Protein AF-A0A6M3L3Y5-F1 (afdb_monomer_lite)

Radius of gyration: 27.95 Å; chains: 1; bounding box: 58×59×68 Å

pLDDT: mean 85.75, std 12.27, range [39.09, 96.38]

Foldseek 3Di:
DQFEAEEEDQDAPD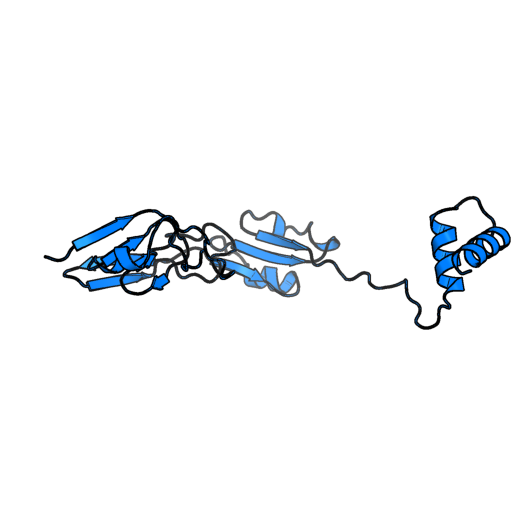AQFQVSDHDPDPPDDPVVVLVHLAYEYDNRQAFDDDRRYTDQHDQEDPDPRCQPGFHWGWDDDPSDTDTGTDDYAHEDEDEDDPVVVCVVCPPDPGHAYEYEDAPVCCPDPVVVRPRYHYDYDPDPPPDDDCPVPDDQLNNLLVVLCVVPVPDDSVVSSVSSVVVVD

Structure (mmCIF, N/CA/C/O backbone):
data_AF-A0A6M3L3Y5-F1
#
_entry.id   AF-A0A6M3L3Y5-F1
#
loop_
_atom_site.group_PDB
_atom_site.id
_atom_site.type_symbol
_atom_site.label_atom_id
_atom_site.label_alt_id
_atom_site.label_comp_id
_atom_site.label_asym_id
_atom_site.label_entity_id
_atom_site.label_seq_id
_atom_site.pdbx_PDB_ins_code
_atom_site.Cartn_x
_atom_site.Cartn_y
_atom_site.Cartn_z
_atom_site.occupancy
_atom_site.B_iso_or_equiv
_atom_site.auth_seq_id
_atom_site.auth_comp_id
_atom_site.auth_asym_id
_atom_site.auth_atom_id
_atom_site.pdbx_PDB_model_num
ATOM 1 N N . ASP A 1 1 ? -19.882 -1.606 31.310 1.00 67.81 1 ASP A N 1
ATOM 2 C CA . ASP A 1 1 ? -20.182 -1.633 29.865 1.00 67.81 1 ASP A CA 1
ATOM 3 C C . ASP A 1 1 ? -18.933 -1.349 29.055 1.00 67.81 1 ASP A C 1
ATOM 5 O O . ASP A 1 1 ? -18.142 -0.508 29.466 1.00 67.81 1 ASP A O 1
ATOM 9 N N . ASN A 1 2 ? -18.737 -2.082 27.957 1.00 83.44 2 ASN A N 1
ATOM 10 C CA . ASN A 1 2 ? -17.675 -1.820 26.984 1.00 83.44 2 ASN A CA 1
ATOM 11 C C . ASN A 1 2 ? -18.273 -1.019 25.825 1.00 83.44 2 ASN A C 1
ATOM 13 O O . ASN A 1 2 ? -19.044 -1.558 25.034 1.00 83.44 2 ASN A O 1
ATOM 17 N N . TYR A 1 3 ? -17.912 0.255 25.727 1.00 90.56 3 TYR A N 1
ATOM 18 C CA . TYR A 1 3 ? -18.364 1.155 24.677 1.00 90.56 3 TYR A CA 1
ATOM 19 C C . TYR A 1 3 ? -17.387 1.137 23.502 1.00 90.56 3 TYR A C 1
ATOM 21 O O . TYR A 1 3 ? -16.193 1.414 23.654 1.00 90.56 3 TYR A O 1
ATOM 29 N N . ILE A 1 4 ? -17.912 0.821 22.322 1.00 94.44 4 ILE A N 1
ATOM 30 C CA . ILE A 1 4 ? -17.164 0.788 21.065 1.00 94.44 4 ILE A CA 1
ATOM 31 C C . ILE A 1 4 ? -17.673 1.926 20.190 1.00 94.44 4 ILE A C 1
ATOM 33 O O . ILE A 1 4 ? -18.871 2.010 19.923 1.00 94.44 4 ILE A O 1
ATOM 37 N N . LEU A 1 5 ? -16.762 2.771 19.719 1.00 95.62 5 LEU A N 1
ATOM 38 C CA . LEU A 1 5 ? -17.052 3.770 18.699 1.00 95.62 5 LEU A CA 1
ATOM 39 C C . LEU A 1 5 ? -16.617 3.248 17.333 1.00 95.62 5 LEU A C 1
ATOM 41 O O . LEU A 1 5 ? -15.477 2.818 17.167 1.00 95.62 5 LEU A O 1
ATOM 45 N N . ILE A 1 6 ? -17.504 3.339 16.349 1.00 95.88 6 ILE A N 1
ATOM 46 C CA . ILE A 1 6 ? -17.190 3.085 14.941 1.00 95.88 6 ILE A CA 1
ATOM 47 C C . ILE A 1 6 ? -17.310 4.415 14.204 1.00 95.88 6 ILE A C 1
ATOM 49 O O . ILE A 1 6 ? -18.320 5.102 14.345 1.00 95.88 6 ILE A O 1
ATOM 53 N N . LEU A 1 7 ? -16.286 4.787 13.437 1.00 94.94 7 LEU A N 1
ATOM 54 C CA . LEU A 1 7 ? -16.272 6.033 12.673 1.00 94.94 7 LEU A CA 1
ATOM 55 C C . LEU A 1 7 ? -15.533 5.898 11.338 1.00 94.94 7 LEU A C 1
ATOM 57 O O . LEU A 1 7 ? -14.839 4.914 11.070 1.00 94.94 7 LEU A O 1
ATOM 61 N N . HIS A 1 8 ? -15.690 6.916 10.499 1.00 94.81 8 HIS A N 1
ATOM 62 C CA . HIS A 1 8 ? -15.024 7.021 9.210 1.00 94.81 8 HIS A CA 1
ATOM 63 C C . HIS A 1 8 ? -14.544 8.458 9.023 1.00 94.81 8 HIS A C 1
ATOM 65 O O . HIS A 1 8 ? -15.224 9.260 8.398 1.00 94.81 8 HIS A O 1
ATOM 71 N N . GLU A 1 9 ? -13.396 8.797 9.609 1.00 92.75 9 GLU A N 1
ATOM 72 C CA . GLU A 1 9 ? -12.895 10.174 9.604 1.00 92.75 9 GLU A CA 1
ATOM 73 C C . GLU A 1 9 ? -11.369 10.268 9.541 1.00 92.75 9 GLU A C 1
ATOM 75 O O . GLU A 1 9 ? -10.628 9.353 9.930 1.00 92.75 9 GLU A O 1
ATOM 80 N N . GLU A 1 10 ? -10.893 11.434 9.105 1.00 90.94 10 GLU A N 1
ATOM 81 C CA . GLU A 1 10 ? -9.502 11.842 9.274 1.00 90.94 10 GLU A CA 1
ATOM 82 C C . GLU A 1 10 ? -9.219 12.137 10.751 1.00 90.94 10 GLU A C 1
ATOM 84 O O . GLU A 1 10 ? -9.746 13.088 11.329 1.00 90.94 10 GLU A O 1
ATOM 89 N N . ILE A 1 11 ? -8.334 11.353 11.367 1.00 90.00 11 ILE A N 1
ATOM 90 C CA . ILE A 1 11 ? -7.917 11.591 12.750 1.00 90.00 11 ILE A CA 1
ATOM 91 C C . ILE A 1 11 ? -6.554 12.295 12.735 1.00 90.00 11 ILE A C 1
ATOM 93 O O . ILE A 1 11 ? -5.580 11.739 12.210 1.00 90.00 11 ILE A O 1
ATOM 97 N N . PRO A 1 12 ? -6.445 13.506 13.310 1.00 87.75 12 PRO A N 1
ATOM 98 C CA . PRO A 1 12 ? -5.200 14.264 13.307 1.00 87.75 12 PRO A CA 1
ATOM 99 C C . PRO A 1 12 ? -4.079 13.469 13.963 1.00 87.75 12 PRO A C 1
ATOM 101 O O . PRO A 1 12 ? -4.286 12.805 14.972 1.00 87.75 12 PRO A O 1
ATOM 104 N N . GLY A 1 13 ? -2.878 13.529 13.394 1.00 84.62 13 GLY A N 1
ATOM 105 C CA . GLY A 1 13 ? -1.743 12.781 13.928 1.00 84.62 13 GLY A CA 1
ATOM 106 C C . GLY A 1 13 ? -1.740 11.286 13.600 1.00 84.62 13 GLY A C 1
ATOM 107 O O . GLY A 1 13 ? -0.800 10.621 14.021 1.00 84.62 13 GLY A O 1
ATOM 108 N N . ILE A 1 14 ? -2.685 10.754 12.818 1.00 88.62 14 ILE A N 1
ATOM 109 C CA . ILE A 1 14 ? -2.590 9.414 12.210 1.00 88.62 14 ILE A CA 1
ATOM 110 C C . ILE A 1 14 ? -2.003 9.530 10.794 1.00 88.62 14 ILE A C 1
ATOM 112 O O . ILE A 1 14 ? -2.266 10.507 10.093 1.00 88.62 14 ILE A O 1
ATOM 116 N N . ALA A 1 15 ? -1.152 8.578 10.394 1.00 89.31 15 ALA A N 1
ATOM 117 C CA . ALA A 1 15 ? -0.538 8.574 9.065 1.00 89.31 15 ALA A CA 1
ATOM 118 C C . ALA A 1 15 ? -1.483 7.967 8.021 1.00 89.31 15 ALA A C 1
ATOM 120 O O . ALA A 1 15 ? -2.066 6.918 8.268 1.00 89.31 15 ALA A O 1
ATOM 121 N N . PHE A 1 16 ? -1.604 8.575 6.843 1.00 84.94 16 PHE A N 1
ATOM 122 C CA . PHE A 1 16 ? -2.491 8.067 5.789 1.00 84.94 16 PHE A CA 1
ATOM 123 C C . PHE A 1 16 ? -1.920 6.885 4.995 1.00 84.94 16 PHE A C 1
ATOM 125 O O . PHE A 1 16 ? -2.686 6.082 4.476 1.00 84.94 16 PHE A O 1
ATOM 132 N N . GLY A 1 17 ? -0.595 6.764 4.928 1.00 81.38 17 GLY A N 1
ATOM 133 C CA . GLY A 1 17 ? 0.108 5.753 4.136 1.00 81.38 17 GLY A CA 1
ATOM 134 C C . GLY A 1 17 ? 1.603 5.727 4.454 1.00 81.38 17 GLY A C 1
ATOM 135 O O . GLY A 1 17 ? 2.047 6.286 5.465 1.00 81.38 17 GLY A O 1
ATOM 136 N N . ASP A 1 18 ? 2.398 5.111 3.582 1.00 78.62 18 ASP A N 1
ATOM 137 C CA . ASP A 1 18 ? 3.848 4.947 3.778 1.00 78.62 18 ASP A CA 1
ATOM 138 C C . ASP A 1 18 ? 4.658 6.242 3.681 1.00 78.62 18 ASP A C 1
ATOM 140 O O . ASP A 1 18 ? 5.745 6.334 4.248 1.00 78.62 18 ASP A O 1
ATOM 144 N N . SER A 1 19 ? 4.105 7.287 3.061 1.00 78.31 19 SER A N 1
ATOM 145 C CA . SER A 1 19 ? 4.725 8.620 3.040 1.00 78.31 19 SER A CA 1
ATOM 146 C C . SER A 1 19 ? 4.843 9.257 4.429 1.00 78.31 19 SER A C 1
ATOM 148 O O . SER A 1 19 ? 5.527 10.266 4.593 1.00 78.31 19 SER A O 1
ATOM 150 N N . GLY A 1 20 ? 4.131 8.719 5.426 1.00 81.50 20 GLY A N 1
ATOM 151 C CA . GLY A 1 20 ? 4.052 9.303 6.760 1.00 81.50 20 GLY A CA 1
ATOM 152 C C . GLY A 1 20 ? 3.262 10.613 6.807 1.00 81.50 20 GLY A C 1
ATOM 153 O O . GLY A 1 20 ? 3.270 11.275 7.845 1.00 81.50 20 GLY A O 1
ATOM 154 N N . TYR A 1 21 ? 2.575 10.994 5.722 1.00 85.12 21 TYR A N 1
ATOM 155 C CA . TYR A 1 21 ? 1.710 12.172 5.698 1.00 85.12 21 TYR A CA 1
ATOM 156 C C . TYR A 1 21 ? 0.592 12.036 6.741 1.00 85.12 21 TYR A C 1
ATOM 158 O O . TYR A 1 21 ? -0.060 10.995 6.828 1.00 85.12 21 TYR A O 1
ATOM 166 N N . ARG A 1 22 ? 0.371 13.091 7.534 1.00 87.88 22 ARG A N 1
ATOM 167 C CA . ARG A 1 22 ? -0.643 13.147 8.600 1.00 87.88 22 ARG A CA 1
ATOM 168 C C . ARG A 1 22 ? -1.559 14.340 8.372 1.00 87.88 22 ARG A C 1
ATOM 170 O O . ARG A 1 22 ? -1.071 15.430 8.059 1.00 87.88 22 ARG A O 1
ATOM 177 N N . SER A 1 23 ? -2.863 14.154 8.583 1.00 80.50 23 SER A N 1
ATOM 178 C CA . SER A 1 23 ? -3.817 15.265 8.500 1.00 80.50 23 SER A CA 1
ATOM 179 C C . SER A 1 23 ? -3.486 16.334 9.537 1.00 80.50 23 SER A C 1
ATOM 181 O O . SER A 1 23 ? -3.168 16.030 10.691 1.00 80.50 23 SER A O 1
ATOM 183 N N . LYS A 1 24 ? -3.581 17.596 9.109 1.00 80.94 24 LYS A N 1
ATOM 184 C CA . LYS A 1 24 ? -3.493 18.779 9.978 1.00 80.94 24 LYS A CA 1
ATOM 185 C C . LYS A 1 24 ? -4.867 19.298 10.404 1.00 80.94 24 LYS A C 1
ATOM 187 O O . LYS A 1 24 ? -4.922 20.326 11.083 1.00 80.94 24 LYS A O 1
ATOM 192 N N . ARG A 1 25 ? -5.959 18.635 9.994 1.00 81.25 25 ARG A N 1
ATOM 193 C CA . ARG A 1 25 ? -7.310 18.983 10.451 1.00 81.25 25 ARG A CA 1
ATOM 194 C C . ARG A 1 25 ? -7.369 18.930 11.976 1.00 81.25 25 ARG A C 1
ATOM 196 O O . ARG A 1 25 ? -6.537 18.293 12.616 1.00 81.25 25 ARG A O 1
ATOM 203 N N . LYS A 1 26 ? -8.306 19.660 12.574 1.00 77.88 26 LYS A N 1
ATOM 204 C CA . LYS A 1 26 ? -8.481 19.710 14.039 1.00 77.88 26 LYS A CA 1
ATOM 205 C C . LYS A 1 26 ? -9.906 19.369 14.462 1.00 77.88 26 LYS A C 1
ATOM 207 O O . LYS A 1 26 ? -10.274 19.589 15.611 1.00 77.88 26 LYS A O 1
ATOM 212 N N . ASP A 1 27 ? -10.678 18.817 13.535 1.00 82.62 27 ASP A N 1
ATOM 213 C CA . ASP A 1 27 ? -12.116 18.603 13.684 1.00 82.62 27 ASP A CA 1
ATOM 214 C C . ASP A 1 27 ? -12.404 17.520 14.736 1.00 82.62 27 ASP A C 1
ATOM 216 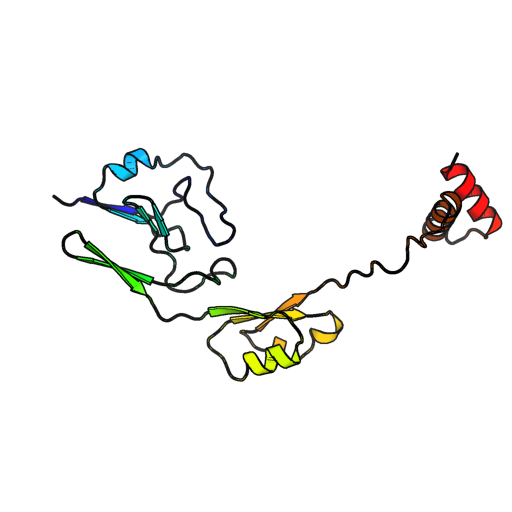O O . ASP A 1 27 ? -13.408 17.569 15.444 1.00 82.62 27 ASP A O 1
ATOM 220 N N . ILE A 1 28 ? -11.462 16.584 14.910 1.00 86.12 28 ILE A N 1
ATOM 221 C CA . ILE A 1 28 ? -11.533 15.499 15.888 1.00 86.12 28 ILE A CA 1
ATOM 222 C C . ILE A 1 28 ? -10.357 15.587 16.854 1.00 86.12 28 ILE A C 1
ATOM 224 O O . ILE A 1 28 ? -9.191 15.562 16.461 1.00 86.12 28 ILE A O 1
ATOM 228 N N . SER A 1 29 ? -10.666 15.632 18.151 1.00 86.62 29 SER A N 1
ATOM 229 C CA . SER A 1 29 ? -9.652 15.536 19.199 1.00 86.62 29 SER A CA 1
ATOM 230 C C . SER A 1 29 ? -9.412 14.081 19.591 1.00 86.62 29 SER A C 1
ATOM 232 O O . SER A 1 29 ? -10.327 13.412 20.075 1.00 86.62 29 SER A O 1
ATOM 234 N N . ILE A 1 30 ? -8.155 13.628 19.506 1.00 87.50 30 ILE A N 1
ATOM 235 C CA . ILE A 1 30 ? -7.723 12.329 20.050 1.00 87.50 30 ILE A CA 1
ATOM 236 C C . ILE A 1 30 ? -8.125 12.190 21.526 1.00 87.50 30 ILE A C 1
ATOM 238 O O . ILE A 1 30 ? -8.470 11.097 21.962 1.00 87.50 30 ILE A O 1
ATOM 242 N N . SER A 1 31 ? -8.103 13.278 22.308 1.00 89.25 31 SER A N 1
ATOM 243 C CA . SER A 1 31 ? -8.448 13.218 23.734 1.00 89.25 31 SER A CA 1
ATOM 244 C C . SER A 1 31 ? -9.878 12.731 23.966 1.00 89.25 31 SER A C 1
ATOM 246 O O . SER A 1 31 ? -10.089 11.925 24.861 1.00 89.25 31 SER A O 1
ATOM 248 N N . LYS A 1 32 ? -10.829 13.154 23.123 1.00 90.44 32 LYS A N 1
ATOM 249 C CA . LYS A 1 32 ? -12.232 12.724 23.202 1.00 90.44 32 LYS A CA 1
ATOM 250 C C . LYS A 1 32 ? -12.397 11.267 22.779 1.00 90.44 32 LYS A C 1
ATOM 252 O O . LYS A 1 32 ? -13.196 10.534 23.343 1.00 90.44 32 LYS A O 1
ATOM 257 N N . LEU A 1 33 ? -11.606 10.820 21.803 1.00 92.62 33 LEU A N 1
ATOM 258 C CA . LEU A 1 33 ? -11.622 9.425 21.358 1.00 92.62 33 LEU A CA 1
ATOM 259 C C . LEU A 1 33 ? -11.122 8.459 22.444 1.00 92.62 33 LEU A C 1
ATOM 261 O O . LEU A 1 33 ? -11.552 7.311 22.479 1.00 92.62 33 LEU A O 1
ATOM 265 N N . LYS A 1 34 ? -10.263 8.916 23.364 1.00 90.38 34 LYS A N 1
ATOM 266 C CA . LYS A 1 34 ? -9.770 8.111 24.495 1.00 90.38 34 LYS A CA 1
ATOM 267 C C . LYS A 1 34 ? -10.827 7.796 25.557 1.00 90.38 34 LYS A C 1
ATOM 269 O O . LYS A 1 34 ? -10.581 6.926 26.383 1.00 90.38 34 LYS A O 1
ATOM 274 N N . GLU A 1 35 ? -11.968 8.482 25.550 1.00 92.25 35 GLU A N 1
ATOM 275 C CA . GLU A 1 35 ? -13.072 8.223 26.489 1.00 92.25 35 GLU A CA 1
ATOM 276 C C . GLU A 1 35 ? -13.809 6.907 26.175 1.00 92.25 35 GLU A C 1
ATOM 278 O O . GLU A 1 35 ? -14.524 6.373 27.018 1.00 92.25 35 GLU A O 1
ATOM 283 N N . TRP A 1 36 ? -13.600 6.356 24.977 1.00 94.56 36 TRP A N 1
ATOM 284 C CA . TRP A 1 36 ? -14.165 5.083 24.536 1.00 94.56 36 TRP A CA 1
ATOM 285 C C . TRP A 1 36 ? -13.244 3.915 24.885 1.00 94.56 36 TRP A C 1
ATOM 287 O O . TRP A 1 36 ? -12.021 4.052 24.879 1.00 94.56 36 TRP A O 1
ATOM 297 N N . ASN A 1 37 ? -13.797 2.721 25.105 1.00 93.31 37 ASN A N 1
ATOM 298 C CA . ASN A 1 37 ? -12.962 1.539 25.336 1.00 93.31 37 ASN A CA 1
ATOM 299 C C . ASN A 1 37 ? -12.201 1.148 24.065 1.00 93.31 37 ASN A C 1
ATOM 301 O O . ASN A 1 37 ? -11.021 0.809 24.123 1.00 93.31 37 ASN A O 1
ATOM 305 N N . VAL A 1 38 ? -12.876 1.226 22.916 1.00 94.75 38 VAL A N 1
ATOM 306 C CA . VAL A 1 38 ? -12.314 0.941 21.595 1.00 94.75 38 VAL A CA 1
ATOM 307 C C . VAL A 1 38 ? -12.880 1.919 20.578 1.00 94.75 38 VAL A C 1
ATOM 309 O O . VAL A 1 38 ? -14.074 2.212 20.584 1.00 94.75 38 VAL A O 1
ATOM 312 N N . VAL A 1 39 ? -12.025 2.367 19.666 1.00 95.56 39 VAL A N 1
ATOM 313 C CA . VAL A 1 39 ? -12.401 3.171 18.509 1.00 95.56 39 VAL A CA 1
ATOM 314 C C . VAL A 1 39 ? -11.947 2.455 17.239 1.00 95.56 39 VAL A C 1
ATOM 316 O O . VAL A 1 39 ? -10.758 2.207 17.060 1.00 95.56 39 VAL A O 1
ATOM 319 N N . LEU A 1 40 ? -12.881 2.127 16.350 1.00 96.00 40 LEU A N 1
ATOM 320 C CA . LEU A 1 40 ? -12.626 1.508 15.050 1.00 96.00 40 LEU A CA 1
ATOM 321 C C . LEU A 1 40 ? -12.830 2.552 13.945 1.00 96.00 40 LEU A C 1
ATOM 323 O O . LEU A 1 40 ? -13.935 3.068 13.783 1.00 96.00 40 LEU A O 1
ATOM 327 N N . ASN A 1 41 ? -11.773 2.867 13.191 1.00 95.31 41 ASN A N 1
ATOM 328 C CA . ASN A 1 41 ? -11.803 3.856 12.111 1.00 95.31 41 ASN A CA 1
ATOM 329 C C . ASN A 1 41 ? -11.583 3.208 10.735 1.00 95.31 41 ASN A C 1
ATOM 331 O O . ASN A 1 41 ? -10.615 2.466 10.546 1.00 95.31 41 ASN A O 1
ATOM 335 N N . GLY A 1 42 ? -12.461 3.524 9.778 1.00 93.38 42 GLY A N 1
ATOM 336 C CA . GLY A 1 42 ? -12.428 2.983 8.412 1.00 93.38 42 GLY A CA 1
ATOM 337 C C . GLY A 1 42 ? -11.830 3.897 7.333 1.00 93.38 42 GLY A C 1
ATOM 338 O O . GLY A 1 42 ? -11.583 3.426 6.232 1.00 93.38 42 GLY A O 1
ATOM 339 N N . HIS A 1 43 ? -11.594 5.182 7.614 1.00 92.69 43 HIS A N 1
ATOM 340 C CA . HIS A 1 43 ? -11.184 6.156 6.588 1.00 92.69 43 HIS A CA 1
ATOM 341 C C . HIS A 1 43 ? -9.723 6.022 6.136 1.00 92.69 43 HIS A C 1
ATOM 343 O O . HIS A 1 43 ? -9.375 6.291 4.992 1.00 92.69 43 HIS A O 1
ATOM 349 N N . ILE A 1 44 ? -8.846 5.614 7.052 1.00 92.56 44 ILE A N 1
ATOM 350 C CA . ILE A 1 44 ? -7.406 5.535 6.813 1.00 92.56 44 ILE A CA 1
ATOM 351 C C . ILE A 1 44 ? -7.069 4.123 6.347 1.00 92.56 44 ILE A C 1
ATOM 353 O O . ILE A 1 44 ? -7.251 3.168 7.101 1.00 92.56 44 ILE A O 1
ATOM 357 N N . HIS A 1 45 ? -6.559 3.998 5.120 1.00 93.56 45 HIS A N 1
ATOM 358 C CA . HIS A 1 45 ? -6.289 2.702 4.493 1.00 93.56 45 HIS A CA 1
ATOM 359 C C . HIS A 1 45 ? -5.065 1.980 5.058 1.00 93.56 45 HIS A C 1
ATOM 361 O O . HIS A 1 45 ? -4.987 0.755 4.954 1.00 93.56 45 HIS A O 1
ATOM 367 N N . LYS A 1 46 ? -4.147 2.714 5.697 1.00 93.38 46 LYS A N 1
ATOM 368 C CA . LYS A 1 46 ? -3.008 2.142 6.411 1.00 93.38 46 LYS A CA 1
ATOM 369 C C . LYS A 1 46 ? -3.435 1.521 7.747 1.00 93.38 46 LYS A C 1
ATOM 371 O O . LYS A 1 46 ? -3.819 2.266 8.664 1.00 93.38 46 LYS A O 1
ATOM 376 N N . PRO A 1 47 ? -3.311 0.193 7.914 1.00 94.25 47 PRO A N 1
ATOM 377 C CA . PRO A 1 47 ? -3.587 -0.473 9.177 1.00 94.25 47 PRO A CA 1
ATOM 378 C C . PRO A 1 47 ? -2.613 0.000 10.253 1.00 94.25 47 PRO A C 1
ATOM 380 O O . PRO A 1 47 ? -1.400 -0.153 10.134 1.00 94.25 47 PRO A O 1
ATOM 383 N N . GLN A 1 48 ? -3.138 0.590 11.321 1.00 93.56 48 GLN A N 1
ATOM 384 C CA . GLN A 1 48 ? -2.319 1.054 12.440 1.00 93.56 48 GLN A CA 1
ATOM 385 C C . GLN A 1 48 ? -3.159 1.209 13.704 1.00 93.56 48 GLN A C 1
ATOM 387 O O . GLN A 1 48 ? -4.393 1.184 13.667 1.00 93.56 48 GLN A O 1
ATOM 392 N N . GLN A 1 49 ? -2.478 1.385 14.828 1.00 93.00 49 GLN A N 1
ATOM 393 C CA . GLN A 1 49 ? -3.107 1.624 16.115 1.00 93.00 49 GLN A CA 1
ATOM 394 C C . GLN A 1 49 ? -2.424 2.794 16.816 1.00 93.00 49 GLN A C 1
ATOM 396 O O . GLN A 1 49 ? -1.198 2.841 16.906 1.00 93.00 49 GLN A O 1
ATOM 401 N N . ILE A 1 50 ? -3.227 3.712 17.351 1.00 90.19 50 ILE A N 1
ATOM 402 C CA . ILE A 1 50 ? -2.765 4.750 18.272 1.00 90.19 50 ILE A CA 1
ATOM 403 C C . ILE A 1 50 ? -3.669 4.713 19.500 1.00 90.19 50 ILE A C 1
ATOM 405 O O . ILE A 1 50 ? -4.848 5.047 19.426 1.00 90.19 50 ILE A O 1
ATOM 409 N N . HIS A 1 51 ? -3.113 4.314 20.645 1.00 91.00 51 HIS A N 1
ATOM 410 C CA . HIS A 1 51 ? -3.876 4.107 21.880 1.00 91.00 51 HIS A CA 1
ATOM 411 C C . HIS A 1 51 ? -5.031 3.103 21.681 1.00 91.00 51 HIS A C 1
ATOM 413 O O . HIS A 1 51 ? -4.782 1.971 21.273 1.00 91.00 51 HIS A O 1
ATOM 419 N N . ASN A 1 52 ? -6.271 3.506 21.965 1.00 93.38 52 ASN A N 1
ATOM 420 C CA . ASN A 1 52 ? -7.499 2.730 21.783 1.00 93.38 52 ASN A CA 1
ATOM 421 C C . ASN A 1 52 ? -8.110 2.878 20.374 1.00 93.38 52 ASN A C 1
ATOM 423 O O . ASN A 1 52 ? -9.203 2.370 20.129 1.00 93.38 52 ASN A O 1
ATOM 427 N N . ILE A 1 53 ? -7.435 3.587 19.463 1.00 94.06 53 ILE A N 1
ATOM 428 C CA . ILE A 1 53 ? -7.908 3.872 18.108 1.00 94.06 53 ILE A CA 1
ATOM 429 C C . ILE A 1 53 ? -7.234 2.927 17.124 1.00 94.06 53 ILE A C 1
ATOM 431 O O . ILE A 1 53 ? -6.016 2.956 16.945 1.00 94.06 53 ILE A O 1
ATOM 435 N N . TYR A 1 54 ? -8.044 2.129 16.446 1.00 95.12 54 TYR A N 1
ATOM 436 C CA . TYR A 1 54 ? -7.632 1.151 15.457 1.00 95.12 54 TYR A CA 1
ATOM 437 C C . TYR A 1 54 ? -8.091 1.628 14.087 1.00 95.12 54 TYR A C 1
ATOM 439 O O . TYR A 1 54 ? -9.283 1.618 13.782 1.00 95.12 54 TYR A O 1
ATOM 447 N N . CYS A 1 55 ? -7.141 2.027 13.243 1.00 95.25 55 CYS A N 1
ATOM 448 C CA . CYS A 1 55 ? -7.420 2.156 11.819 1.00 95.25 55 CYS A CA 1
ATOM 449 C C . CYS A 1 55 ? -7.376 0.752 11.236 1.00 95.25 55 CYS A C 1
ATOM 451 O O . CYS A 1 55 ? -6.338 0.078 11.282 1.00 95.25 55 CYS A O 1
ATOM 453 N N . ILE A 1 56 ? -8.530 0.287 10.769 1.00 94.88 56 ILE A N 1
ATOM 454 C CA . ILE A 1 56 ? -8.673 -1.073 10.246 1.00 94.88 56 ILE A CA 1
ATOM 455 C C . ILE A 1 56 ? -7.791 -1.220 9.005 1.00 94.88 56 ILE A C 1
ATOM 457 O O . ILE A 1 56 ? -7.051 -2.198 8.899 1.00 94.88 56 ILE A O 1
ATOM 461 N N . GLY A 1 57 ? -7.791 -0.181 8.168 1.00 94.50 57 GLY A N 1
ATOM 462 C CA . GLY A 1 57 ? -7.171 -0.173 6.859 1.00 94.50 57 GLY A CA 1
ATOM 463 C C . GLY A 1 57 ? -8.108 -0.685 5.772 1.00 94.50 57 GLY A C 1
ATOM 464 O O . GLY A 1 57 ? -9.259 -1.040 6.028 1.00 94.50 57 GLY A O 1
ATOM 465 N N . SER A 1 58 ? -7.599 -0.710 4.549 1.00 93.88 58 SER A N 1
ATOM 466 C CA . SER A 1 58 ? -8.254 -1.348 3.412 1.00 93.88 58 SER A CA 1
ATOM 467 C C . SER A 1 58 ? -8.067 -2.873 3.463 1.00 93.88 58 SER A C 1
ATOM 469 O O . SER A 1 58 ? -7.083 -3.384 4.003 1.00 93.88 58 SER A O 1
ATOM 471 N N . VAL A 1 59 ? -9.014 -3.624 2.890 1.00 92.75 59 VAL A N 1
ATOM 472 C CA . VAL A 1 59 ? -8.915 -5.097 2.771 1.00 92.75 59 VAL A CA 1
ATOM 473 C C . VAL A 1 59 ? -8.034 -5.539 1.599 1.00 92.75 59 VAL A C 1
ATOM 475 O O . VAL A 1 59 ? -7.570 -6.673 1.566 1.00 92.75 59 VAL A O 1
ATOM 478 N N . ILE A 1 60 ? -7.784 -4.630 0.654 1.00 92.62 60 ILE A N 1
ATOM 479 C CA . ILE A 1 60 ? -6.893 -4.788 -0.496 1.00 92.62 60 ILE A CA 1
ATOM 480 C C . ILE A 1 60 ? -6.106 -3.487 -0.701 1.00 92.62 60 ILE A C 1
ATOM 482 O O . ILE A 1 60 ? -6.626 -2.431 -0.339 1.00 92.62 60 ILE A O 1
ATOM 486 N N . PRO A 1 61 ? -4.895 -3.510 -1.285 1.00 91.75 61 PRO A N 1
ATOM 487 C CA . PRO A 1 61 ? -4.197 -2.275 -1.622 1.00 91.75 61 PRO A CA 1
ATOM 488 C C . PRO A 1 61 ? -5.007 -1.446 -2.620 1.00 91.75 61 PRO A C 1
ATOM 490 O O . PRO A 1 61 ? -5.430 -1.970 -3.652 1.00 91.75 61 PRO A O 1
ATOM 493 N N . VAL A 1 62 ? -5.218 -0.166 -2.312 1.00 90.12 62 VAL A N 1
ATOM 494 C CA . VAL A 1 62 ? -5.941 0.760 -3.203 1.00 90.12 62 VAL A CA 1
ATOM 495 C C . VAL A 1 62 ? -4.971 1.526 -4.101 1.00 90.12 62 VAL A C 1
ATOM 497 O O . VAL A 1 62 ? -5.265 1.773 -5.271 1.00 90.12 62 VAL A O 1
ATOM 500 N N . ASP A 1 63 ? -3.782 1.848 -3.589 1.00 90.25 63 ASP A N 1
ATOM 501 C CA . ASP A 1 63 ? -2.740 2.537 -4.340 1.00 90.25 63 ASP A CA 1
ATOM 502 C C . ASP A 1 63 ? -1.313 2.076 -3.976 1.00 90.25 63 ASP A C 1
ATOM 504 O O . ASP A 1 63 ? -1.079 1.252 -3.092 1.00 90.25 63 ASP A O 1
ATOM 508 N N . TRP A 1 64 ? -0.327 2.609 -4.703 1.00 90.06 64 TRP A N 1
ATOM 509 C CA . TRP A 1 64 ? 1.096 2.285 -4.534 1.00 90.06 64 TRP A CA 1
ATOM 510 C C . TRP A 1 64 ? 1.709 2.775 -3.214 1.00 90.06 64 TRP A C 1
ATOM 512 O O . TRP A 1 64 ? 2.813 2.350 -2.876 1.00 90.06 64 TRP A O 1
ATOM 522 N N . GLY A 1 65 ? 1.042 3.677 -2.495 1.00 88.88 65 GLY A N 1
ATOM 523 C CA . GLY A 1 65 ? 1.411 4.131 -1.155 1.00 88.88 65 GLY A CA 1
ATOM 524 C C . GLY A 1 65 ? 1.063 3.132 -0.051 1.00 88.88 65 GLY A C 1
ATOM 525 O O . GLY A 1 65 ? 1.489 3.335 1.083 1.00 88.88 65 GLY A O 1
ATOM 526 N N . GLU A 1 66 ? 0.345 2.059 -0.395 1.00 90.19 66 GLU A N 1
ATOM 527 C CA . GLU A 1 66 ? -0.005 0.938 0.484 1.00 90.19 66 GLU A CA 1
ATOM 528 C C . GLU A 1 66 ? 0.831 -0.325 0.190 1.00 90.19 66 GLU A C 1
ATOM 530 O O . GLU A 1 66 ? 0.522 -1.413 0.674 1.00 90.19 66 GLU A O 1
ATOM 535 N N . SER A 1 67 ? 1.875 -0.213 -0.641 1.00 89.69 67 SER A N 1
ATOM 536 C CA . SER A 1 67 ? 2.647 -1.361 -1.148 1.00 89.69 67 SER A CA 1
ATOM 537 C C . SER A 1 67 ? 3.312 -2.225 -0.071 1.00 89.69 67 SER A C 1
ATOM 539 O O . SER A 1 67 ? 3.536 -3.413 -0.305 1.00 89.69 67 SER A O 1
ATOM 541 N N . SER A 1 68 ? 3.615 -1.646 1.095 1.00 86.62 68 SER A N 1
ATOM 542 C CA . SER A 1 68 ? 4.224 -2.362 2.220 1.00 86.62 68 SER A CA 1
ATOM 543 C C . SER A 1 68 ? 3.230 -2.755 3.320 1.00 86.62 68 SER A C 1
ATOM 545 O O . SER A 1 68 ? 3.603 -3.459 4.261 1.00 86.62 68 SER A O 1
ATOM 547 N N . ASP A 1 69 ? 1.964 -2.345 3.198 1.00 90.50 69 ASP A N 1
ATOM 548 C CA . ASP A 1 69 ? 0.956 -2.569 4.227 1.00 90.50 69 ASP A CA 1
ATOM 549 C C . ASP A 1 69 ? 0.397 -3.997 4.166 1.00 90.50 69 ASP A C 1
ATOM 551 O O . ASP A 1 69 ? -0.078 -4.454 3.124 1.00 90.50 69 ASP A O 1
ATOM 555 N N . GLN A 1 70 ? 0.363 -4.669 5.319 1.00 91.88 70 GLN A N 1
ATOM 556 C CA . GLN A 1 70 ? -0.349 -5.938 5.492 1.00 91.88 70 GLN A CA 1
ATOM 557 C C . GLN A 1 70 ? -1.847 -5.691 5.587 1.00 91.88 70 GLN A C 1
ATOM 559 O O . GLN A 1 70 ? -2.291 -4.988 6.494 1.00 91.88 70 GLN A O 1
ATOM 564 N N . LYS A 1 71 ? -2.647 -6.274 4.697 1.00 94.62 71 LYS A N 1
ATOM 565 C CA . LYS A 1 71 ? -4.107 -6.118 4.765 1.00 94.62 71 LYS A CA 1
ATOM 566 C C . LYS A 1 71 ? -4.701 -7.024 5.832 1.00 94.62 71 LYS A C 1
ATOM 568 O O . LYS A 1 71 ? -4.198 -8.110 6.112 1.00 94.62 71 LYS A O 1
ATOM 573 N N . ARG A 1 72 ? -5.774 -6.557 6.468 1.00 94.81 72 ARG A N 1
ATOM 574 C CA . ARG A 1 72 ? -6.387 -7.250 7.602 1.00 94.81 72 ARG A CA 1
ATOM 575 C C . ARG A 1 72 ? -7.870 -6.957 7.731 1.00 94.81 72 ARG A C 1
ATOM 577 O O . ARG A 1 72 ? -8.366 -5.964 7.205 1.00 94.81 72 ARG A O 1
ATOM 584 N N . PHE A 1 73 ? -8.542 -7.759 8.543 1.00 95.00 73 PHE A N 1
ATOM 585 C CA . PHE A 1 73 ? -9.781 -7.361 9.199 1.00 95.00 73 PHE A CA 1
ATOM 586 C C . PHE A 1 73 ? -9.637 -7.468 10.719 1.00 95.00 73 PHE A C 1
ATOM 588 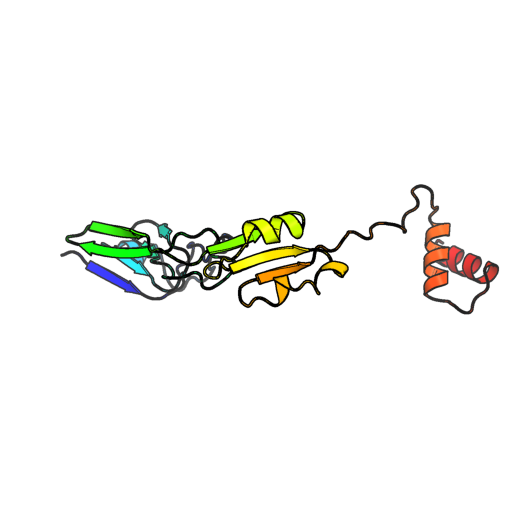O O . PHE A 1 73 ? -8.702 -8.079 11.243 1.00 95.00 73 PHE A O 1
ATOM 595 N N . ILE A 1 74 ? -10.563 -6.834 11.432 1.00 94.25 74 ILE A N 1
ATOM 596 C CA . ILE A 1 74 ? -10.614 -6.860 12.890 1.00 94.25 74 ILE A CA 1
ATOM 597 C C . ILE A 1 74 ? -11.761 -7.758 13.339 1.00 94.25 74 ILE A C 1
ATOM 599 O O . ILE A 1 74 ? -12.909 -7.535 12.963 1.00 94.25 74 ILE A O 1
ATOM 603 N N . HIS A 1 75 ? -11.451 -8.729 14.194 1.00 94.06 75 HIS A N 1
ATOM 604 C CA . HIS A 1 75 ? -12.440 -9.470 14.964 1.00 94.06 75 HIS A CA 1
ATOM 605 C C . HIS A 1 75 ? -12.431 -8.954 16.406 1.00 94.06 75 HIS A C 1
ATOM 607 O O . HIS A 1 75 ? -11.418 -9.035 17.102 1.00 94.06 75 HIS A O 1
ATOM 613 N N . TYR A 1 76 ? -13.557 -8.391 16.843 1.00 90.81 76 TYR A N 1
ATOM 614 C CA . TYR A 1 76 ? -13.755 -7.967 18.225 1.00 90.81 76 TYR A CA 1
ATOM 615 C C . TYR A 1 76 ? -14.536 -9.036 18.987 1.00 90.81 76 TYR A C 1
ATOM 617 O O . TYR A 1 76 ? -15.658 -9.367 18.610 1.00 90.81 76 TYR A O 1
ATOM 625 N N . GLN A 1 77 ? -13.966 -9.542 20.080 1.00 89.62 77 GLN A N 1
ATOM 626 C CA . GLN A 1 77 ? -14.601 -10.558 20.913 1.00 89.62 77 GLN A CA 1
ATOM 627 C C . GLN A 1 77 ? -14.290 -10.300 22.389 1.00 89.62 77 GLN A C 1
ATOM 629 O O . GLN A 1 77 ? -13.129 -10.254 22.786 1.00 89.62 77 GLN A O 1
ATOM 634 N N . ASN A 1 78 ? -15.330 -10.142 23.217 1.00 87.31 78 ASN A N 1
ATOM 635 C CA . ASN A 1 78 ? -15.221 -10.011 24.678 1.00 87.31 78 ASN A CA 1
ATOM 636 C C . ASN A 1 78 ? -14.209 -8.946 25.155 1.00 87.31 78 ASN A C 1
ATOM 638 O O . ASN A 1 78 ? -13.450 -9.177 26.092 1.00 87.31 78 ASN A O 1
ATOM 642 N N . GLY A 1 79 ? -14.161 -7.780 24.503 1.00 85.81 79 GLY A N 1
ATOM 643 C CA . GLY A 1 79 ? -13.204 -6.722 24.858 1.00 85.81 79 GLY A CA 1
ATOM 644 C C . GLY A 1 79 ? -11.833 -6.846 24.200 1.00 85.81 79 GLY A C 1
ATOM 645 O O . GLY A 1 79 ? -11.045 -5.910 24.284 1.00 85.81 79 GLY A O 1
ATOM 646 N N . SER A 1 80 ? -11.554 -7.957 23.519 1.00 89.06 80 SER A N 1
ATOM 647 C CA . SER A 1 80 ? -10.295 -8.186 22.815 1.00 89.06 80 SER A CA 1
ATOM 648 C C . SER A 1 80 ? -10.416 -7.878 21.327 1.00 89.06 80 SER A C 1
ATOM 650 O O . SER A 1 80 ? -11.431 -8.173 20.694 1.00 89.06 80 SER A O 1
ATOM 652 N N . ILE A 1 81 ? -9.349 -7.304 20.771 1.00 92.19 81 ILE A N 1
ATOM 653 C CA . ILE A 1 81 ? -9.182 -7.068 19.338 1.00 92.19 81 ILE A CA 1
ATOM 654 C C . ILE A 1 81 ? -8.209 -8.095 18.790 1.00 92.19 81 ILE A C 1
ATOM 656 O O . ILE A 1 81 ? -7.053 -8.146 19.206 1.00 92.19 81 ILE A O 1
ATOM 660 N N . ILE A 1 82 ? -8.670 -8.866 17.813 1.00 93.69 82 ILE A N 1
ATOM 661 C CA . ILE A 1 82 ? -7.852 -9.807 17.063 1.00 93.69 82 ILE A CA 1
ATOM 662 C C . ILE A 1 82 ? -7.703 -9.256 15.647 1.00 93.69 82 ILE A C 1
ATOM 664 O O . ILE A 1 82 ? -8.684 -9.031 14.938 1.00 93.69 82 ILE A O 1
ATOM 668 N N . SER A 1 83 ? -6.457 -9.008 15.256 1.00 93.62 83 SER A N 1
ATOM 669 C CA . SER A 1 83 ? -6.090 -8.572 13.912 1.00 93.62 83 SER A CA 1
ATOM 670 C C . SER A 1 83 ? -5.819 -9.801 13.060 1.00 93.62 83 SER A C 1
ATOM 672 O O . SER A 1 83 ? -4.860 -10.518 13.330 1.00 93.62 83 SER A O 1
ATOM 674 N N . ILE A 1 84 ? -6.652 -10.044 12.052 1.00 95.00 84 ILE A N 1
ATOM 675 C CA . ILE A 1 84 ? -6.525 -11.213 11.181 1.00 95.00 84 ILE A CA 1
ATOM 676 C C . ILE A 1 84 ? -6.008 -10.741 9.827 1.00 95.00 84 ILE A C 1
ATOM 678 O O . ILE A 1 84 ? -6.684 -9.978 9.136 1.00 95.00 84 ILE A O 1
ATOM 682 N N . GLU A 1 85 ? -4.791 -11.164 9.487 1.00 95.12 85 GLU A N 1
ATOM 683 C CA . GLU A 1 85 ? -4.155 -10.880 8.200 1.00 95.12 85 GLU A CA 1
ATOM 684 C C . GLU A 1 85 ? -4.937 -11.544 7.063 1.00 95.12 85 GLU A C 1
ATOM 686 O O . GLU A 1 85 ? -5.423 -12.671 7.189 1.00 95.12 85 GLU A O 1
ATOM 691 N N . LEU A 1 86 ? -5.082 -10.819 5.959 1.00 93.81 86 LEU A N 1
ATOM 692 C CA . LEU A 1 86 ? -5.773 -11.280 4.767 1.00 93.81 86 LEU A CA 1
ATOM 693 C C . LEU A 1 86 ? -4.758 -11.571 3.664 1.00 93.81 86 LEU A C 1
ATOM 695 O O . LEU A 1 86 ? -3.870 -10.752 3.440 1.00 93.81 86 LEU A O 1
ATOM 699 N N . PRO A 1 87 ? -4.901 -12.672 2.908 1.00 93.12 87 PRO A N 1
ATOM 700 C CA . PRO A 1 87 ? -4.176 -12.804 1.655 1.00 93.12 87 PRO A CA 1
ATOM 701 C C . PRO A 1 87 ? -4.654 -11.713 0.687 1.00 93.12 87 PRO A C 1
ATOM 703 O O . PRO A 1 87 ? -5.856 -11.527 0.493 1.00 93.12 87 PRO A O 1
ATOM 706 N N . HIS A 1 88 ? -3.717 -10.990 0.078 1.00 93.44 88 HIS A N 1
ATOM 707 C CA . HIS A 1 88 ? -4.019 -9.906 -0.854 1.00 93.44 88 HIS A CA 1
ATOM 708 C C . HIS A 1 88 ? -2.966 -9.808 -1.961 1.00 93.44 88 HIS A C 1
ATOM 710 O O . HIS A 1 88 ? -1.822 -10.240 -1.788 1.00 93.44 88 HIS A O 1
ATOM 716 N N . GLN A 1 89 ? -3.339 -9.202 -3.093 1.00 94.12 89 GLN A N 1
ATOM 717 C CA . GLN A 1 89 ? -2.376 -8.828 -4.127 1.00 94.12 89 GLN A CA 1
ATOM 718 C C . GLN A 1 89 ? -1.331 -7.857 -3.577 1.00 94.12 89 GLN A C 1
ATOM 720 O O . GLN A 1 89 ? -1.650 -6.976 -2.779 1.00 94.12 89 GLN A O 1
ATOM 725 N N . LYS A 1 90 ? -0.084 -7.982 -4.021 1.00 93.50 90 LYS A N 1
ATOM 726 C CA . LYS A 1 90 ? 1.017 -7.094 -3.640 1.00 93.50 90 LYS A CA 1
ATOM 727 C C . LYS A 1 90 ? 1.336 -6.124 -4.761 1.00 93.50 90 LYS A C 1
ATOM 729 O O . LYS A 1 90 ? 1.222 -6.456 -5.937 1.00 93.50 90 LYS A O 1
ATOM 734 N N . TYR A 1 91 ? 1.744 -4.921 -4.377 1.00 94.38 91 TYR A N 1
ATOM 735 C CA . TYR A 1 91 ? 2.220 -3.890 -5.292 1.00 94.38 91 TYR A CA 1
ATOM 736 C C . TYR A 1 91 ? 3.742 -3.856 -5.163 1.00 94.38 91 TYR A C 1
ATOM 738 O O . TYR A 1 91 ? 4.274 -3.423 -4.146 1.00 94.38 91 TYR A O 1
ATOM 746 N N . ILE A 1 92 ? 4.453 -4.370 -6.160 1.00 93.69 92 ILE A N 1
ATOM 747 C CA . ILE A 1 92 ? 5.887 -4.651 -6.094 1.00 93.69 92 ILE A CA 1
ATOM 748 C C . ILE A 1 92 ? 6.630 -3.686 -7.012 1.00 93.69 92 ILE A C 1
ATOM 750 O O . ILE A 1 92 ? 6.369 -3.613 -8.214 1.00 93.69 92 ILE A O 1
ATOM 754 N N . ARG A 1 93 ? 7.587 -2.950 -6.447 1.00 93.38 93 ARG A N 1
ATOM 755 C CA . ARG A 1 93 ? 8.524 -2.141 -7.230 1.00 93.38 93 ARG A CA 1
ATOM 756 C C . ARG A 1 93 ? 9.766 -2.965 -7.518 1.00 93.38 93 ARG A C 1
ATOM 758 O O . ARG A 1 93 ? 10.384 -3.483 -6.590 1.00 93.38 93 ARG A O 1
ATOM 765 N N . LEU A 1 94 ? 10.106 -3.093 -8.793 1.00 92.69 94 LEU A N 1
ATOM 766 C CA . LEU A 1 94 ? 11.294 -3.805 -9.239 1.00 92.69 94 LEU A CA 1
ATOM 767 C C . LEU A 1 94 ? 12.354 -2.794 -9.666 1.00 92.69 94 LEU A C 1
ATOM 769 O O . LEU A 1 94 ? 12.145 -1.972 -10.560 1.00 92.69 94 LEU A O 1
ATOM 773 N N . GLU A 1 95 ? 13.490 -2.876 -8.984 1.00 82.75 95 GLU A N 1
ATOM 774 C CA . GLU A 1 95 ? 14.710 -2.140 -9.285 1.00 82.75 95 GLU A CA 1
ATOM 775 C C . GLU A 1 95 ? 15.621 -3.049 -10.123 1.00 82.75 95 GLU A C 1
ATOM 777 O O . GLU A 1 95 ? 15.791 -4.224 -9.792 1.00 82.75 95 GLU A O 1
ATOM 782 N N . GLY A 1 96 ? 16.223 -2.524 -11.192 1.00 71.31 96 GLY A N 1
ATOM 783 C CA . GLY A 1 96 ? 17.208 -3.255 -11.996 1.00 71.31 96 GLY A CA 1
ATOM 784 C C . GLY A 1 96 ? 16.821 -3.428 -13.463 1.00 71.31 96 GLY A C 1
ATOM 785 O O . GLY A 1 96 ? 15.964 -2.720 -13.981 1.00 71.31 96 GLY A O 1
ATOM 786 N N . ASP A 1 97 ? 17.513 -4.341 -14.144 1.00 84.50 97 ASP A N 1
ATOM 787 C CA . ASP A 1 97 ? 17.318 -4.582 -15.574 1.00 84.50 97 ASP A CA 1
ATOM 788 C C . ASP A 1 97 ? 15.987 -5.292 -15.883 1.00 84.50 97 ASP A C 1
ATOM 790 O O . ASP A 1 97 ? 15.479 -6.102 -15.102 1.00 84.50 97 ASP A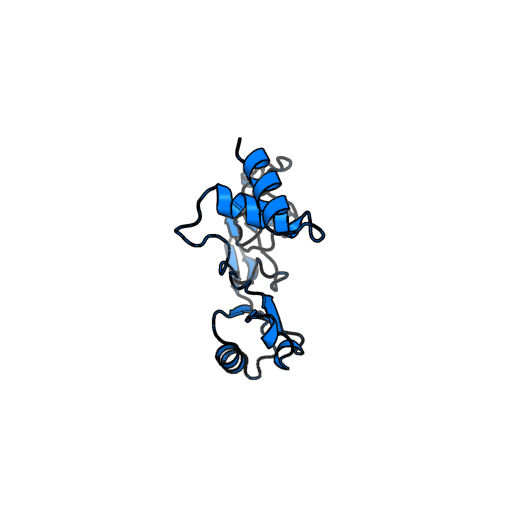 O 1
ATOM 794 N N . LEU A 1 98 ? 15.443 -4.994 -17.063 1.00 90.31 98 LEU A N 1
ATOM 795 C CA . LEU A 1 98 ? 14.141 -5.462 -17.526 1.00 90.31 98 LEU A CA 1
ATOM 796 C C . LEU A 1 98 ? 14.065 -6.991 -17.619 1.00 90.31 98 LEU A C 1
ATOM 798 O O . LEU A 1 98 ? 13.027 -7.566 -17.299 1.00 90.31 98 LEU A O 1
ATOM 802 N N . GLU A 1 99 ? 15.155 -7.661 -18.000 1.00 91.31 99 GLU A N 1
ATOM 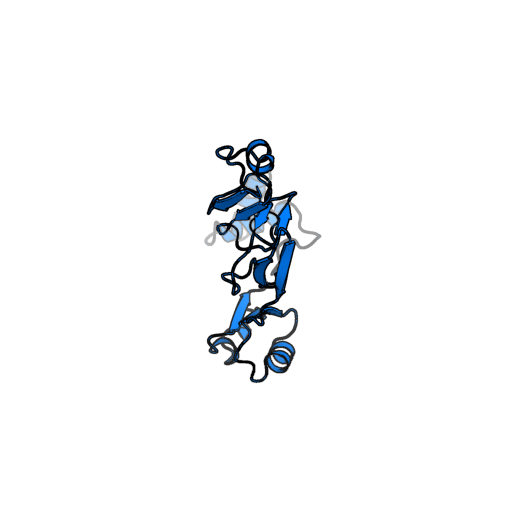803 C CA . GLU A 1 99 ? 15.171 -9.123 -18.110 1.00 91.31 99 GLU A CA 1
ATOM 804 C C . GLU A 1 99 ? 15.040 -9.800 -16.744 1.00 91.31 99 GLU A C 1
ATOM 806 O O . GLU A 1 99 ? 14.281 -10.758 -16.591 1.00 91.31 99 GLU A O 1
ATOM 811 N N . ASN A 1 100 ? 15.685 -9.250 -15.713 1.00 91.38 100 ASN A N 1
ATOM 812 C CA . ASN A 1 100 ? 15.496 -9.721 -14.343 1.00 91.38 100 ASN A CA 1
ATOM 813 C C . ASN A 1 100 ? 14.047 -9.500 -13.879 1.00 91.38 100 ASN A C 1
ATOM 815 O O . ASN A 1 100 ? 13.437 -10.383 -13.274 1.00 91.38 100 ASN A O 1
ATOM 819 N N . ALA A 1 101 ? 13.455 -8.349 -14.213 1.00 92.94 101 ALA A N 1
ATOM 820 C CA . ALA A 1 101 ? 12.062 -8.077 -13.878 1.00 92.94 101 ALA A CA 1
ATOM 821 C C . ALA A 1 101 ? 11.101 -9.077 -14.546 1.00 92.94 101 ALA A C 1
ATOM 823 O O . ALA A 1 101 ? 10.201 -9.591 -13.884 1.00 92.94 101 ALA A O 1
ATOM 824 N N . LYS A 1 102 ? 11.323 -9.427 -15.819 1.00 93.88 102 LYS A N 1
ATOM 825 C CA . LYS A 1 102 ? 10.541 -10.456 -16.525 1.00 93.88 102 LYS A CA 1
ATOM 826 C C . LYS A 1 102 ? 10.638 -11.824 -15.851 1.00 93.88 102 LYS A C 1
ATOM 828 O O . LYS A 1 102 ? 9.622 -12.508 -15.754 1.00 93.88 102 LYS A O 1
ATOM 833 N N . GLN A 1 103 ? 11.818 -12.211 -15.362 1.00 92.94 103 GLN A N 1
ATOM 834 C CA . GLN A 1 103 ? 12.002 -13.471 -14.632 1.00 92.94 103 GLN A CA 1
ATOM 835 C C . GLN A 1 103 ? 11.236 -13.486 -13.306 1.00 92.94 103 GLN A C 1
ATOM 837 O O . GLN A 1 103 ? 10.570 -14.472 -13.003 1.00 92.94 103 GLN A O 1
ATOM 842 N N . ILE A 1 104 ? 11.288 -12.386 -12.547 1.00 92.56 104 ILE A N 1
ATOM 843 C CA . ILE A 1 104 ? 10.561 -12.249 -11.276 1.00 92.56 104 ILE A CA 1
ATOM 844 C C . ILE A 1 104 ? 9.046 -12.281 -11.502 1.00 92.56 104 ILE A C 1
ATOM 846 O O . ILE A 1 104 ? 8.326 -12.925 -10.743 1.00 92.56 104 ILE A O 1
ATOM 850 N N . ILE A 1 105 ? 8.559 -11.587 -12.534 1.00 95.06 105 ILE A N 1
ATOM 851 C CA . ILE A 1 105 ? 7.128 -11.535 -12.856 1.00 95.06 105 ILE A CA 1
ATOM 852 C C . ILE A 1 105 ? 6.652 -12.892 -13.380 1.00 95.06 105 ILE A C 1
ATOM 854 O O . ILE A 1 105 ? 5.586 -13.361 -12.994 1.00 95.06 105 ILE A O 1
ATOM 858 N N . GLY A 1 106 ? 7.415 -13.531 -14.270 1.00 92.25 106 GLY A N 1
ATOM 859 C CA . GLY A 1 106 ? 7.074 -14.828 -14.851 1.00 92.25 106 GLY A CA 1
ATOM 860 C C . GLY A 1 106 ? 5.641 -14.864 -15.397 1.00 92.25 106 GLY A C 1
ATOM 861 O O . GLY A 1 106 ? 5.298 -14.127 -16.327 1.00 92.25 106 GLY A O 1
ATOM 862 N N . ASN A 1 107 ? 4.804 -15.708 -14.784 1.00 91.81 107 ASN A N 1
ATOM 863 C CA . ASN A 1 107 ? 3.375 -15.868 -15.085 1.00 91.81 107 ASN A CA 1
ATOM 864 C C . ASN A 1 107 ? 2.457 -15.339 -13.963 1.00 91.81 107 ASN A C 1
ATOM 866 O O . ASN A 1 107 ? 1.288 -15.719 -13.899 1.00 91.81 107 ASN A O 1
ATOM 870 N N . ASP A 1 108 ? 2.971 -14.500 -13.061 1.00 95.25 108 ASP A N 1
ATOM 871 C CA . ASP A 1 108 ? 2.175 -13.901 -11.993 1.00 95.25 108 ASP A CA 1
ATOM 872 C C . ASP A 1 108 ? 1.114 -12.955 -12.579 1.00 95.25 108 ASP A C 1
ATOM 874 O O . ASP A 1 108 ? 1.413 -11.989 -13.290 1.00 95.25 108 ASP A O 1
ATOM 878 N N . THR A 1 109 ? -0.144 -13.269 -12.280 1.00 91.56 109 THR A N 1
ATOM 879 C CA . THR A 1 109 ? -1.339 -12.512 -12.682 1.00 91.56 109 THR A CA 1
ATOM 880 C C . THR A 1 109 ? -2.082 -11.917 -11.485 1.00 91.56 109 THR A C 1
ATOM 882 O O . THR A 1 109 ? -3.118 -11.283 -11.663 1.00 91.56 109 THR A O 1
ATOM 885 N N . ILE A 1 110 ? -1.568 -12.118 -10.270 1.00 93.31 110 ILE A N 1
ATOM 886 C CA . ILE A 1 110 ? -2.179 -11.679 -9.014 1.00 93.31 110 ILE A CA 1
ATOM 887 C C . ILE A 1 110 ? -1.551 -10.360 -8.564 1.00 93.31 110 ILE A C 1
ATOM 889 O O . ILE A 1 110 ? -2.266 -9.434 -8.187 1.00 93.31 110 ILE A O 1
ATOM 893 N N . ASN A 1 111 ? -0.221 -10.263 -8.588 1.00 95.75 111 ASN A N 1
ATOM 894 C CA . ASN A 1 111 ? 0.500 -9.090 -8.100 1.00 95.75 111 ASN A CA 1
ATOM 895 C C . ASN A 1 111 ? 0.610 -7.996 -9.164 1.00 95.75 111 ASN A C 1
ATOM 897 O O . ASN A 1 111 ? 0.633 -8.270 -10.363 1.00 95.75 111 ASN A O 1
ATOM 901 N N . TYR A 1 112 ? 0.720 -6.750 -8.712 1.00 96.38 112 TYR A N 1
ATOM 902 C CA . TYR A 1 112 ? 0.949 -5.584 -9.557 1.00 96.38 112 TYR A CA 1
ATOM 903 C C . TYR A 1 112 ? 2.413 -5.175 -9.484 1.00 96.38 112 TYR A C 1
ATOM 905 O O . TYR A 1 112 ? 2.989 -5.090 -8.401 1.00 96.38 112 TYR A O 1
ATOM 913 N N . TYR A 1 113 ? 3.006 -4.868 -10.631 1.00 96.19 113 TYR A N 1
ATOM 914 C CA . TYR A 1 113 ? 4.422 -4.560 -10.760 1.00 96.19 113 TYR A CA 1
ATOM 915 C C . TYR A 1 113 ? 4.645 -3.169 -11.329 1.00 96.19 113 TYR A C 1
ATOM 917 O O . TYR A 1 113 ? 3.918 -2.689 -12.203 1.00 96.19 113 TYR A O 1
ATOM 925 N N . ARG A 1 114 ? 5.691 -2.522 -10.830 1.00 95.31 114 ARG A N 1
ATOM 926 C CA . ARG A 1 114 ? 6.202 -1.267 -11.361 1.00 95.31 114 ARG A CA 1
ATOM 927 C C . ARG A 1 114 ? 7.698 -1.407 -11.561 1.00 95.31 114 ARG A C 1
ATOM 929 O O . ARG A 1 114 ? 8.435 -1.591 -10.595 1.00 95.31 114 ARG A O 1
ATOM 936 N N . ILE A 1 115 ? 8.119 -1.376 -12.817 1.00 94.62 115 ILE A N 1
ATOM 937 C CA . ILE A 1 115 ? 9.506 -1.612 -13.217 1.00 94.62 115 ILE A CA 1
ATOM 938 C C . ILE A 1 115 ? 10.148 -0.265 -13.524 1.00 94.62 115 ILE A C 1
ATOM 940 O O . ILE A 1 115 ? 9.614 0.505 -14.325 1.00 94.62 115 ILE A O 1
ATOM 944 N N . LYS A 1 116 ? 11.302 0.033 -12.928 1.00 92.19 116 LYS A N 1
ATOM 945 C CA . LYS A 1 116 ? 12.090 1.177 -13.391 1.00 92.19 116 LYS A CA 1
ATOM 946 C C . LYS A 1 116 ? 12.754 0.850 -14.727 1.00 92.19 116 LYS A C 1
ATOM 948 O O . LYS A 1 116 ? 13.428 -0.166 -14.840 1.00 92.19 116 LYS A O 1
ATOM 953 N N . THR A 1 117 ? 12.563 1.695 -15.736 1.00 90.94 117 THR A N 1
ATOM 954 C CA . THR A 1 117 ? 13.051 1.432 -17.101 1.00 90.94 117 THR A CA 1
ATOM 955 C C . THR A 1 117 ? 13.449 2.711 -17.840 1.00 90.94 117 THR A C 1
ATOM 957 O O . THR A 1 117 ? 13.170 3.818 -17.381 1.00 90.94 117 THR A O 1
ATOM 960 N N . THR A 1 118 ? 14.099 2.567 -18.991 1.00 89.12 118 THR A N 1
ATOM 961 C CA . THR A 1 118 ? 14.503 3.655 -19.893 1.00 89.12 118 THR A CA 1
ATOM 962 C C . THR A 1 118 ? 13.516 3.816 -21.054 1.00 89.12 118 THR A C 1
ATOM 964 O O . THR A 1 118 ? 12.689 2.939 -21.316 1.00 89.12 118 THR A O 1
ATOM 967 N N . LEU A 1 119 ? 13.576 4.953 -21.758 1.00 89.12 119 LEU A N 1
ATOM 968 C CA . LEU A 1 119 ? 12.613 5.297 -22.814 1.00 89.12 119 LEU A CA 1
ATOM 969 C C . LEU A 1 119 ? 12.631 4.310 -23.994 1.00 89.12 119 LEU A C 1
ATOM 971 O O . LEU A 1 119 ? 11.584 4.001 -24.549 1.00 89.12 119 LEU A O 1
ATOM 975 N N . ASP A 1 120 ? 13.800 3.788 -24.357 1.00 89.81 120 ASP A N 1
ATOM 976 C CA . ASP A 1 120 ? 13.978 2.798 -25.426 1.00 89.81 120 ASP A CA 1
ATOM 977 C C . ASP A 1 120 ? 13.319 1.445 -25.109 1.00 89.81 120 ASP A C 1
ATOM 979 O O . ASP A 1 120 ? 12.953 0.705 -26.021 1.00 89.81 120 ASP A O 1
ATOM 983 N N . LYS A 1 121 ? 13.102 1.147 -23.822 1.00 90.31 121 LYS A N 1
ATOM 984 C CA . LYS A 1 121 ? 12.569 -0.132 -23.339 1.00 90.31 121 LYS A CA 1
ATOM 985 C C . LYS A 1 121 ? 11.062 -0.127 -23.055 1.00 90.31 121 LYS A C 1
ATOM 987 O O . LYS A 1 121 ? 10.504 -1.188 -22.792 1.00 90.31 121 LYS A O 1
ATOM 992 N N . ILE A 1 122 ? 10.370 1.017 -23.104 1.00 91.06 122 ILE A N 1
ATOM 993 C CA . ILE A 1 122 ? 8.938 1.095 -22.720 1.00 91.06 122 ILE A CA 1
ATOM 994 C C . ILE A 1 122 ? 7.997 0.326 -23.654 1.00 91.06 122 ILE A C 1
ATOM 996 O O . ILE A 1 122 ? 6.880 0.003 -23.266 1.00 91.06 122 ILE A O 1
ATOM 1000 N N . ASN A 1 123 ? 8.432 0.058 -24.888 1.00 93.94 123 ASN A N 1
ATOM 1001 C CA . ASN A 1 123 ? 7.628 -0.642 -25.891 1.00 93.94 123 ASN A CA 1
ATOM 1002 C C . ASN A 1 123 ? 7.708 -2.172 -25.764 1.00 93.94 123 ASN A C 1
ATOM 1004 O O . ASN A 1 123 ? 7.140 -2.879 -26.597 1.00 93.94 123 ASN A O 1
ATOM 1008 N N . ASP A 1 124 ? 8.415 -2.686 -24.754 1.00 94.56 124 ASP A N 1
ATOM 1009 C CA . ASP A 1 124 ? 8.502 -4.117 -24.480 1.00 94.56 124 ASP A CA 1
ATOM 1010 C C . ASP A 1 124 ? 7.123 -4.726 -24.169 1.00 94.56 124 ASP A C 1
ATOM 1012 O O . ASP A 1 124 ? 6.286 -4.123 -23.490 1.00 94.56 124 ASP A O 1
ATOM 1016 N N . ASP A 1 125 ? 6.893 -5.955 -24.640 1.00 95.12 125 ASP A N 1
ATOM 1017 C CA . ASP A 1 125 ? 5.626 -6.672 -24.477 1.00 95.12 125 ASP A CA 1
ATOM 1018 C C . ASP A 1 125 ? 5.219 -6.870 -23.012 1.00 95.12 125 ASP A C 1
ATOM 1020 O O . ASP A 1 125 ? 4.025 -6.984 -22.720 1.00 95.12 125 ASP A O 1
ATOM 1024 N N . ILE A 1 126 ? 6.172 -6.870 -22.071 1.00 95.00 126 ILE A N 1
ATOM 1025 C CA . ILE A 1 126 ? 5.861 -6.982 -20.643 1.00 95.00 126 ILE A CA 1
ATOM 1026 C C . ILE A 1 126 ? 4.942 -5.848 -20.162 1.00 95.00 126 ILE A C 1
ATOM 1028 O O . ILE A 1 126 ? 4.076 -6.091 -19.323 1.00 95.00 126 ILE A O 1
ATOM 1032 N N . PHE A 1 127 ? 5.051 -4.646 -20.740 1.00 95.06 127 PHE A N 1
ATOM 1033 C CA . PHE A 1 127 ? 4.232 -3.480 -20.389 1.00 95.06 127 PHE A CA 1
ATOM 1034 C C . PHE A 1 127 ? 2.835 -3.490 -21.022 1.00 95.06 127 PHE A C 1
ATOM 1036 O O . PHE A 1 127 ? 2.009 -2.641 -20.700 1.00 95.06 127 PHE A O 1
ATOM 1043 N N . LYS A 1 128 ? 2.531 -4.466 -21.888 1.00 94.56 128 LYS A N 1
ATOM 1044 C CA . LYS A 1 128 ? 1.165 -4.694 -22.394 1.00 94.56 128 LYS A CA 1
ATOM 1045 C C . LYS A 1 128 ? 0.296 -5.460 -21.393 1.00 94.56 128 LYS A C 1
ATOM 1047 O O . LYS A 1 128 ? -0.915 -5.561 -21.581 1.00 94.56 128 LYS A O 1
ATOM 1052 N N . ARG A 1 129 ? 0.896 -6.032 -20.343 1.00 94.88 129 ARG A N 1
ATOM 1053 C CA . ARG A 1 129 ? 0.175 -6.762 -19.295 1.00 94.88 129 ARG 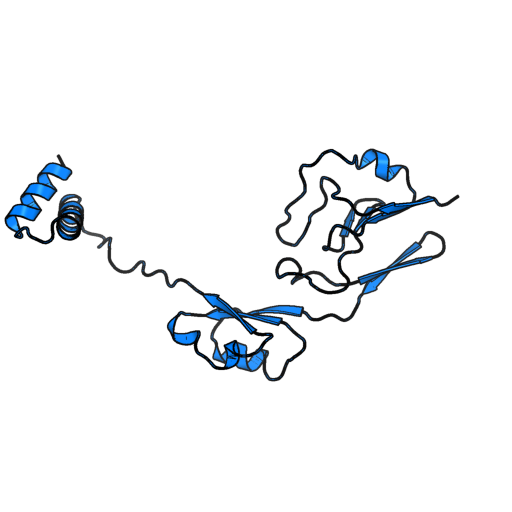A CA 1
ATOM 1054 C C . ARG A 1 129 ? -0.557 -5.790 -18.375 1.00 94.88 129 ARG A C 1
ATOM 1056 O O . ARG A 1 129 ? 0.010 -4.797 -17.936 1.00 94.88 129 ARG A O 1
ATOM 1063 N N . PHE A 1 130 ? -1.796 -6.122 -18.015 1.00 93.00 130 PHE A N 1
ATOM 1064 C CA . PHE A 1 130 ? -2.647 -5.259 -17.186 1.00 93.00 130 PHE A CA 1
ATOM 1065 C C . PHE A 1 130 ? -2.067 -4.975 -15.788 1.00 93.00 130 PHE A C 1
ATOM 1067 O O . PHE A 1 130 ? -2.402 -3.962 -15.178 1.00 93.00 130 PHE A O 1
ATOM 1074 N N . ASN A 1 131 ? -1.226 -5.875 -15.270 1.00 95.31 131 ASN A N 1
ATOM 1075 C CA . ASN A 1 131 ? -0.637 -5.797 -13.939 1.00 95.31 131 ASN A CA 1
ATOM 1076 C C . ASN A 1 131 ? 0.807 -5.276 -13.936 1.00 95.31 131 ASN A C 1
ATOM 1078 O O . ASN A 1 131 ? 1.463 -5.344 -12.900 1.00 95.31 131 ASN A O 1
ATOM 1082 N N . VAL A 1 132 ? 1.322 -4.759 -15.056 1.00 95.62 132 VAL A N 1
ATOM 1083 C CA . VAL A 1 132 ? 2.691 -4.237 -15.144 1.00 95.62 132 VAL A CA 1
ATOM 1084 C C . VAL A 1 132 ? 2.668 -2.785 -15.611 1.00 95.62 132 VAL A C 1
ATOM 1086 O O . VAL A 1 132 ? 2.076 -2.440 -16.625 1.00 95.62 132 VAL A O 1
ATOM 1089 N N . SER A 1 133 ? 3.349 -1.927 -14.861 1.00 95.19 133 SER A N 1
ATOM 1090 C CA . SER A 1 133 ? 3.553 -0.508 -15.159 1.00 95.19 133 SER A CA 1
ATOM 1091 C C . SER A 1 133 ? 5.043 -0.169 -15.107 1.00 95.19 133 SER A C 1
ATOM 1093 O O . SER A 1 133 ? 5.854 -0.981 -14.651 1.00 95.19 133 SER A O 1
ATOM 1095 N N . TYR A 1 134 ? 5.421 1.026 -15.560 1.00 93.81 134 TYR A N 1
ATOM 1096 C CA . TYR A 1 134 ? 6.806 1.484 -15.508 1.00 93.81 134 TYR A CA 1
ATOM 1097 C C . TYR A 1 134 ? 6.968 2.832 -14.813 1.00 93.81 134 TYR A C 1
ATOM 1099 O O . TYR A 1 134 ? 6.105 3.704 -14.895 1.00 93.81 134 TYR A O 1
ATOM 1107 N N . ASP A 1 135 ? 8.128 3.004 -14.184 1.00 92.50 135 ASP A N 1
ATOM 1108 C CA . ASP A 1 135 ? 8.674 4.301 -13.801 1.00 92.50 135 ASP A CA 1
ATOM 1109 C C . ASP A 1 135 ? 9.837 4.616 -14.755 1.00 92.50 135 ASP A C 1
ATOM 1111 O O . ASP A 1 135 ? 10.812 3.866 -14.830 1.00 92.50 135 ASP A O 1
ATOM 1115 N N . LEU A 1 136 ? 9.753 5.721 -15.498 1.00 90.19 136 LEU A N 1
ATOM 1116 C CA . LEU A 1 136 ? 10.852 6.146 -16.364 1.00 90.19 136 LEU A CA 1
ATOM 1117 C C . LEU A 1 136 ? 12.014 6.680 -15.526 1.00 90.19 136 LEU A C 1
ATOM 1119 O O . LEU A 1 136 ? 11.886 7.692 -14.832 1.00 90.19 136 LEU A O 1
ATOM 1123 N N . ILE A 1 137 ? 13.169 6.035 -15.644 1.00 87.44 137 ILE A N 1
ATOM 1124 C CA . ILE A 1 137 ? 14.434 6.593 -15.190 1.00 87.44 137 ILE A CA 1
ATOM 1125 C C . ILE A 1 137 ? 14.801 7.673 -16.203 1.00 87.44 137 ILE A C 1
ATOM 1127 O O . ILE A 1 137 ? 15.111 7.383 -17.359 1.00 87.44 137 ILE A O 1
ATOM 1131 N N . LYS A 1 138 ? 14.759 8.937 -15.777 1.00 75.69 138 LYS A N 1
ATOM 1132 C CA . LYS A 1 138 ? 15.496 9.975 -16.491 1.00 75.69 138 LYS A CA 1
ATOM 1133 C C . LYS A 1 138 ? 16.961 9.616 -16.319 1.00 75.69 138 LYS A C 1
ATOM 1135 O O . LYS A 1 138 ? 17.496 9.781 -15.226 1.00 75.69 138 LYS A O 1
ATOM 1140 N N . GLU A 1 139 ? 17.593 9.092 -17.362 1.00 62.91 139 GLU A N 1
ATOM 1141 C CA . GLU A 1 139 ? 19.043 9.170 -17.417 1.00 62.91 139 GLU A CA 1
ATOM 1142 C C . GLU A 1 139 ? 19.378 10.644 -17.216 1.00 62.91 139 GLU A C 1
ATOM 1144 O O . GLU A 1 139 ? 18.842 11.509 -17.918 1.00 62.91 139 GLU A O 1
ATOM 1149 N N . GLU A 1 140 ? 20.200 10.956 -16.218 1.00 47.41 140 GLU A N 1
ATOM 1150 C CA . GLU A 1 140 ? 20.887 12.231 -16.227 1.00 47.41 140 GLU A CA 1
ATOM 1151 C C . GLU A 1 140 ? 21.695 12.259 -17.526 1.00 47.41 140 GLU A C 1
ATOM 1153 O O . GLU A 1 140 ? 22.858 11.866 -17.580 1.00 47.41 140 GLU A O 1
ATOM 1158 N N . GLN A 1 141 ? 21.113 12.815 -18.584 1.00 44.03 141 GLN A N 1
ATOM 1159 C CA . GLN A 1 141 ? 21.886 13.527 -19.583 1.00 44.03 141 GLN A CA 1
ATOM 1160 C C . GLN A 1 141 ? 22.431 14.806 -18.935 1.00 44.03 141 GLN A C 1
ATOM 1162 O O . GLN A 1 141 ? 22.262 15.912 -19.429 1.00 44.03 141 GLN A O 1
ATOM 1167 N N . GLN A 1 142 ? 23.147 14.657 -17.821 1.00 39.09 142 GLN A N 1
ATOM 1168 C CA . GLN A 1 142 ? 24.190 15.576 -17.427 1.00 39.09 142 GLN A CA 1
ATOM 1169 C C . GLN A 1 142 ? 25.468 15.131 -18.149 1.00 39.09 142 GLN A C 1
ATOM 1171 O O . GLN A 1 142 ? 26.501 14.837 -17.557 1.00 39.09 142 GLN A O 1
ATOM 1176 N N . LYS A 1 143 ? 25.397 15.054 -19.481 1.00 40.28 143 LYS A N 1
ATOM 1177 C CA . LYS A 1 143 ? 26.581 15.080 -20.328 1.00 40.28 143 LYS A CA 1
ATOM 1178 C C . LYS A 1 143 ? 26.394 16.169 -21.368 1.00 40.28 143 LYS A C 1
ATOM 1180 O O . LYS A 1 143 ? 25.535 16.090 -22.234 1.00 40.28 143 LYS A O 1
ATOM 1185 N N . VAL A 1 144 ? 27.306 17.132 -21.245 1.00 41.59 144 VAL A N 1
ATOM 1186 C CA . VAL A 1 144 ? 27.582 18.289 -22.099 1.00 41.59 144 VAL A CA 1
ATOM 1187 C C . VAL A 1 144 ? 26.770 19.544 -21.779 1.00 41.59 144 VAL A C 1
ATOM 1189 O O . VAL A 1 144 ? 25.954 19.978 -22.580 1.00 41.59 144 VAL A O 1
ATOM 1192 N N . ARG A 1 145 ? 27.104 20.216 -20.663 1.00 40.78 145 ARG A N 1
ATOM 1193 C CA . ARG A 1 145 ? 27.267 21.683 -20.722 1.00 40.78 145 ARG A CA 1
ATOM 1194 C C . ARG A 1 145 ? 28.083 22.381 -19.644 1.00 40.78 145 ARG A C 1
ATOM 1196 O O . ARG A 1 145 ? 28.018 23.591 -19.564 1.00 40.78 145 ARG A O 1
ATOM 1203 N N . ILE A 1 146 ? 28.919 21.680 -18.889 1.00 47.53 146 ILE A N 1
ATOM 1204 C CA . ILE A 1 146 ? 30.037 22.350 -18.218 1.00 47.53 146 ILE A CA 1
ATOM 1205 C C . ILE A 1 146 ? 31.263 21.480 -18.467 1.00 47.53 146 ILE A C 1
ATOM 1207 O O . ILE A 1 146 ? 31.562 20.543 -17.728 1.00 47.53 146 ILE A O 1
ATOM 1211 N N . LYS A 1 147 ? 31.938 21.729 -19.597 1.00 48.78 147 LYS A N 1
ATOM 1212 C CA . LYS A 1 147 ? 33.352 21.357 -19.723 1.00 48.78 147 LYS A CA 1
ATOM 1213 C C . LYS A 1 147 ? 34.036 22.059 -18.548 1.00 48.78 147 LYS A C 1
ATOM 1215 O O . LYS A 1 147 ? 33.875 23.264 -18.393 1.00 48.78 147 LYS A O 1
ATOM 1220 N N . LYS A 1 148 ? 34.755 21.301 -17.724 1.00 49.56 148 LYS A N 1
ATOM 1221 C CA . LYS A 1 148 ? 35.330 21.732 -16.437 1.00 49.56 148 LYS A CA 1
ATOM 1222 C C . LYS A 1 148 ? 36.338 22.898 -16.540 1.00 49.56 148 LYS A C 1
ATOM 1224 O O . LYS A 1 148 ? 36.788 23.377 -15.510 1.00 49.56 148 LYS A O 1
ATOM 1229 N N . ASP A 1 149 ? 36.617 23.357 -17.762 1.00 59.03 149 ASP A N 1
ATOM 1230 C CA . ASP A 1 149 ? 37.594 24.389 -18.116 1.00 59.03 149 ASP A CA 1
ATOM 1231 C C . ASP A 1 149 ? 36.996 25.538 -18.958 1.00 59.03 149 ASP A C 1
ATOM 1233 O O . ASP A 1 149 ? 37.745 26.298 -19.569 1.00 59.03 149 ASP A O 1
ATOM 1237 N N . LEU A 1 150 ? 35.665 25.659 -19.063 1.00 61.94 150 LEU A N 1
ATOM 1238 C CA . LEU A 1 150 ? 35.063 26.784 -19.788 1.00 61.94 150 LEU A CA 1
ATOM 1239 C C . LEU A 1 150 ? 35.152 28.057 -18.954 1.00 61.94 150 LEU A C 1
ATOM 1241 O O . LEU A 1 150 ? 34.757 28.096 -17.790 1.00 61.94 150 LEU A O 1
ATOM 1245 N N . THR A 1 151 ? 35.675 29.108 -19.571 1.00 75.62 151 THR A N 1
ATOM 1246 C CA . THR A 1 151 ? 35.632 30.448 -19.002 1.00 75.62 151 THR A CA 1
ATOM 1247 C C . THR A 1 151 ? 34.202 30.989 -19.069 1.00 75.62 151 THR A C 1
ATOM 1249 O O . THR A 1 151 ? 33.394 30.549 -19.887 1.00 75.62 151 THR A O 1
ATOM 1252 N N . ILE A 1 152 ? 33.888 31.994 -18.248 1.00 72.12 152 ILE A N 1
ATOM 1253 C CA . ILE A 1 152 ? 32.582 32.684 -18.269 1.00 72.12 152 ILE A CA 1
ATOM 1254 C C . ILE A 1 152 ? 32.243 33.190 -19.688 1.00 72.12 152 ILE A C 1
ATOM 1256 O O . ILE A 1 152 ? 31.087 33.185 -20.106 1.00 72.12 152 ILE A O 1
ATOM 1260 N N . LEU A 1 153 ? 33.262 33.568 -20.469 1.00 75.12 153 LEU A N 1
ATOM 1261 C CA . LEU A 1 153 ? 33.090 33.984 -21.858 1.00 75.12 153 LEU A CA 1
ATOM 1262 C C . LEU A 1 153 ? 32.626 32.833 -22.765 1.00 75.12 153 LEU A C 1
ATOM 1264 O O . LEU A 1 153 ? 31.798 33.050 -23.647 1.00 75.12 153 LEU A O 1
ATOM 1268 N N . ASP A 1 154 ? 33.108 31.612 -22.542 1.00 74.94 154 ASP A N 1
ATOM 1269 C CA . ASP A 1 154 ? 32.707 30.453 -23.339 1.00 74.94 154 ASP A CA 1
ATOM 1270 C C . ASP A 1 154 ? 31.241 30.067 -23.092 1.00 74.94 154 ASP A C 1
ATOM 1272 O O . ASP A 1 154 ? 30.524 29.702 -24.029 1.00 74.94 154 ASP A O 1
ATOM 1276 N N . GLU A 1 155 ? 30.768 30.196 -21.848 1.00 71.38 155 GLU A N 1
ATOM 1277 C CA . GLU A 1 155 ? 29.351 30.011 -21.511 1.00 71.38 155 GLU A CA 1
ATOM 1278 C C . GLU A 1 155 ? 28.471 31.080 -22.169 1.00 71.38 155 GLU A C 1
ATOM 1280 O O . GLU A 1 155 ? 27.432 30.758 -22.750 1.00 71.38 155 GLU A O 1
ATOM 1285 N N . ALA A 1 156 ? 28.915 32.338 -22.166 1.00 74.38 156 ALA A N 1
ATOM 1286 C CA . ALA A 1 156 ? 28.194 33.428 -22.814 1.00 74.38 156 ALA A CA 1
ATOM 1287 C C . ALA A 1 156 ? 28.133 33.276 -24.347 1.00 74.38 156 ALA A C 1
ATOM 1289 O O . ALA A 1 156 ? 27.112 33.606 -24.960 1.00 74.38 156 ALA A O 1
ATOM 1290 N N . ILE A 1 157 ? 29.173 32.718 -24.981 1.00 76.00 157 ILE A N 1
ATOM 1291 C CA . ILE A 1 157 ? 29.167 32.386 -26.417 1.00 76.00 157 ILE A CA 1
ATOM 1292 C C . ILE A 1 157 ? 28.160 31.266 -26.706 1.00 76.00 157 ILE A C 1
ATOM 1294 O O . ILE A 1 157 ? 27.398 31.357 -27.670 1.00 76.00 157 ILE A O 1
ATOM 1298 N N . LEU A 1 158 ? 28.123 30.224 -25.871 1.00 74.81 158 LEU A N 1
ATOM 1299 C CA . LEU A 1 158 ? 27.151 29.130 -25.977 1.00 74.81 158 LEU A CA 1
ATOM 1300 C C . LEU A 1 158 ? 25.711 29.638 -25.853 1.00 74.81 158 LEU A C 1
ATOM 1302 O O . LEU A 1 158 ? 24.879 29.318 -26.701 1.00 74.81 158 LEU A O 1
ATOM 1306 N N . TYR A 1 159 ? 25.440 30.473 -24.851 1.00 76.31 159 TYR A N 1
ATOM 1307 C CA . TYR A 1 159 ? 24.134 31.103 -24.662 1.00 76.31 159 TYR A CA 1
ATOM 1308 C C . TYR A 1 159 ? 23.744 31.991 -25.853 1.00 76.31 159 TYR A C 1
ATOM 1310 O O . TYR A 1 159 ? 22.605 31.954 -26.325 1.00 76.31 159 TYR A O 1
ATOM 1318 N N . SER A 1 160 ? 24.699 32.752 -26.395 1.00 77.88 160 SER A N 1
ATOM 1319 C CA . SER A 1 160 ? 24.470 33.605 -27.566 1.00 77.88 160 SER A CA 1
ATOM 1320 C C . SER A 1 160 ? 24.142 32.782 -28.814 1.00 77.88 160 SER A C 1
ATOM 1322 O O . SER A 1 160 ? 23.230 33.156 -29.549 1.00 77.88 160 SER A O 1
ATOM 1324 N N . LYS A 1 161 ? 24.816 31.638 -29.023 1.00 77.81 161 LYS A N 1
ATOM 1325 C CA . LYS A 1 161 ? 24.575 30.709 -30.147 1.00 77.81 161 LYS A CA 1
ATOM 1326 C C . LYS A 1 161 ? 23.169 30.102 -30.121 1.00 77.81 161 LYS A C 1
ATOM 1328 O O . LYS A 1 161 ? 22.576 29.890 -31.175 1.00 77.81 161 LYS A O 1
ATOM 1333 N N . GLU A 1 162 ? 22.618 29.830 -28.940 1.00 78.38 162 GLU A N 1
ATOM 1334 C CA . GLU A 1 162 ? 21.255 29.292 -28.827 1.00 78.38 162 GLU A CA 1
ATOM 1335 C C . GLU A 1 162 ? 20.168 30.313 -29.147 1.00 78.38 162 GLU A C 1
ATOM 1337 O O . GLU A 1 162 ? 19.147 29.956 -29.740 1.00 78.38 162 GLU A O 1
ATOM 1342 N N . ASN A 1 163 ? 20.402 31.569 -28.765 1.00 75.88 163 ASN A N 1
ATOM 1343 C CA . ASN A 1 163 ? 19.413 32.638 -28.854 1.00 75.88 163 ASN A CA 1
ATOM 1344 C C . ASN A 1 163 ? 19.547 33.492 -30.125 1.00 75.88 163 ASN A C 1
ATOM 1346 O O . ASN A 1 163 ? 18.602 34.189 -30.479 1.00 75.88 163 ASN A O 1
ATOM 1350 N N . ASN A 1 164 ? 20.680 33.423 -30.833 1.00 77.00 164 ASN A N 1
ATOM 1351 C CA . ASN A 1 164 ? 20.957 34.222 -32.029 1.00 77.00 164 ASN A CA 1
ATOM 1352 C C . ASN A 1 164 ? 21.550 33.353 -33.148 1.00 77.00 164 ASN A C 1
ATOM 1354 O O . ASN A 1 164 ? 22.742 33.414 -33.449 1.00 77.00 164 ASN A O 1
ATOM 1358 N N . LYS A 1 165 ? 20.702 32.522 -33.763 1.00 76.00 165 LYS A N 1
ATOM 1359 C CA . LYS A 1 165 ? 21.109 31.512 -34.760 1.00 76.00 165 LYS A CA 1
ATOM 1360 C C . LYS A 1 165 ? 21.623 32.089 -36.085 1.00 76.00 165 LYS A C 1
ATOM 1362 O O . LYS A 1 165 ? 22.273 31.365 -36.831 1.00 76.00 165 LYS A O 1
ATOM 1367 N N . ASP A 1 166 ? 21.355 33.367 -36.346 1.00 84.44 166 ASP A N 1
ATOM 1368 C CA . ASP A 1 166 ? 21.675 34.037 -37.612 1.00 84.44 166 ASP A CA 1
ATOM 1369 C C . ASP A 1 166 ? 22.983 34.848 -37.562 1.00 84.44 166 ASP A C 1
ATOM 1371 O O . ASP A 1 166 ? 23.390 35.438 -38.562 1.00 84.44 166 ASP A O 1
ATOM 1375 N N . LEU A 1 167 ? 23.646 34.905 -36.401 1.00 80.69 167 LEU A N 1
ATOM 1376 C CA . LEU A 1 167 ? 24.892 35.649 -36.222 1.00 80.69 167 LEU A CA 1
ATOM 1377 C C . LEU A 1 167 ? 26.113 34.787 -36.547 1.00 80.69 167 LEU A C 1
ATOM 1379 O O . LEU A 1 167 ? 26.162 33.594 -36.241 1.00 80.69 167 LEU A O 1
ATOM 1383 N N . ASN A 1 168 ? 27.135 35.417 -37.125 1.00 83.19 168 ASN A N 1
ATOM 1384 C CA . ASN A 1 168 ? 28.430 34.771 -37.315 1.00 83.19 168 ASN A CA 1
ATOM 1385 C C . ASN A 1 168 ? 29.239 34.727 -36.004 1.00 83.19 168 ASN A C 1
ATOM 1387 O O . ASN A 1 168 ? 28.877 35.335 -34.996 1.00 83.19 168 ASN A O 1
ATOM 1391 N N . GLU A 1 169 ? 30.344 33.983 -36.005 1.00 74.00 169 GLU A N 1
ATOM 1392 C CA . GLU A 1 169 ? 31.114 33.712 -34.787 1.00 74.00 169 GLU A CA 1
ATOM 1393 C C . GLU A 1 169 ? 31.693 34.977 -34.130 1.00 74.00 169 GLU A C 1
ATOM 1395 O O . GLU A 1 169 ? 31.603 35.120 -32.910 1.00 74.00 169 GLU A O 1
ATOM 1400 N N . ASP A 1 170 ? 32.178 35.937 -34.919 1.00 81.12 170 ASP A N 1
ATOM 1401 C CA . ASP A 1 170 ? 32.708 37.204 -34.399 1.00 81.12 170 ASP A CA 1
ATOM 1402 C C . ASP A 1 170 ? 31.611 38.061 -33.748 1.00 81.12 170 ASP A C 1
ATOM 1404 O O . ASP A 1 170 ? 31.819 38.662 -32.689 1.00 81.12 170 ASP A O 1
ATOM 1408 N N . GLN A 1 171 ? 30.413 38.075 -34.340 1.00 80.06 171 GLN A N 1
ATOM 1409 C CA . GLN A 1 171 ? 29.242 38.759 -33.789 1.00 80.06 171 GLN A CA 1
ATOM 1410 C C . GLN A 1 171 ? 28.769 38.108 -32.484 1.00 80.06 171 GLN A C 1
ATOM 1412 O O . GLN A 1 171 ? 28.444 38.807 -31.525 1.00 80.06 171 GLN A O 1
ATOM 1417 N N . LEU A 1 172 ? 28.781 36.777 -32.415 1.00 79.56 172 LEU A N 1
ATOM 1418 C CA . LEU A 1 172 ? 28.418 36.025 -31.213 1.00 79.56 172 LEU A CA 1
ATOM 1419 C C . LEU A 1 172 ? 29.398 36.266 -30.062 1.00 79.56 172 LEU A C 1
ATOM 1421 O O . LEU A 1 172 ? 28.966 36.417 -28.921 1.00 79.56 172 LEU A O 1
ATOM 1425 N N . ILE A 1 173 ? 30.702 36.353 -30.346 1.00 78.75 173 ILE A N 1
ATOM 1426 C CA . ILE A 1 173 ? 31.722 36.702 -29.345 1.00 78.75 173 ILE A CA 1
ATOM 1427 C C . ILE A 1 173 ? 31.505 38.125 -28.821 1.00 78.75 173 ILE A C 1
ATOM 1429 O O . ILE A 1 173 ? 31.709 38.376 -27.633 1.00 78.75 173 ILE A O 1
ATOM 1433 N N . HIS A 1 174 ? 31.090 39.060 -29.677 1.00 81.31 174 HIS A N 1
ATOM 1434 C CA . HIS A 1 174 ? 30.801 40.430 -29.259 1.00 81.31 174 HIS A CA 1
ATOM 1435 C C . HIS A 1 174 ? 29.607 40.494 -28.296 1.00 81.31 174 HIS A C 1
ATOM 1437 O O . HIS A 1 174 ? 29.750 41.009 -27.189 1.00 81.31 174 HIS A O 1
ATOM 1443 N N . VAL A 1 175 ? 28.482 39.870 -28.663 1.00 79.56 175 VAL A N 1
ATOM 1444 C CA . VAL A 1 175 ? 27.286 39.764 -27.806 1.00 79.56 175 VAL A CA 1
ATOM 1445 C C . VAL A 1 175 ? 27.613 39.065 -26.483 1.00 79.56 175 VAL A C 1
ATOM 1447 O O . VAL A 1 175 ? 27.209 39.521 -25.415 1.00 79.56 175 VAL A O 1
ATOM 1450 N N . ALA A 1 176 ? 28.406 37.994 -26.532 1.00 80.44 176 ALA A N 1
ATOM 1451 C CA . ALA A 1 176 ? 28.849 37.279 -25.343 1.00 80.44 176 ALA A CA 1
ATOM 1452 C C . ALA A 1 176 ? 29.717 38.140 -24.413 1.00 80.44 176 ALA A C 1
ATOM 1454 O O . ALA A 1 176 ? 29.567 38.064 -23.198 1.00 80.44 176 ALA A O 1
ATOM 1455 N N . LYS A 1 177 ? 30.608 38.983 -24.952 1.00 81.62 177 LYS A N 1
ATOM 1456 C CA . LYS A 1 177 ? 31.419 39.908 -24.142 1.00 81.62 177 LYS A CA 1
ATOM 1457 C C . LYS A 1 177 ? 30.573 40.977 -23.459 1.00 81.62 177 LYS A C 1
ATOM 1459 O O . LYS A 1 177 ? 30.888 41.334 -22.328 1.00 81.62 177 LYS A O 1
ATOM 1464 N N . ASP A 1 178 ? 29.522 41.462 -24.114 1.00 79.69 178 ASP A N 1
ATOM 1465 C CA . ASP A 1 178 ? 28.602 42.432 -23.512 1.00 79.69 178 ASP A CA 1
ATOM 1466 C C . ASP A 1 178 ? 27.727 41.806 -22.417 1.00 79.69 178 ASP A C 1
ATOM 1468 O O . ASP A 1 178 ? 27.394 42.483 -21.453 1.00 79.69 178 ASP A O 1
ATOM 1472 N N . LEU A 1 179 ? 27.416 40.508 -22.509 1.00 75.94 179 LEU A N 1
ATOM 1473 C CA . LEU A 1 179 ? 26.710 39.763 -21.455 1.00 75.94 179 LEU A CA 1
ATOM 1474 C C . LEU A 1 179 ? 27.553 39.520 -20.191 1.00 75.94 179 LEU A C 1
ATOM 1476 O O . LEU A 1 179 ? 26.992 39.259 -19.131 1.00 75.94 179 LEU A O 1
ATOM 1480 N N . VAL A 1 180 ? 28.884 39.545 -20.312 1.00 76.31 180 VAL A N 1
ATOM 1481 C CA . VAL A 1 180 ? 29.837 39.228 -19.227 1.00 76.31 180 VAL A CA 1
ATOM 1482 C C . VAL A 1 180 ? 30.457 40.491 -18.603 1.00 76.31 180 VAL A C 1
ATOM 1484 O O . VAL A 1 180 ? 31.187 40.395 -17.616 1.00 76.31 180 VAL A O 1
ATOM 1487 N N . ARG A 1 181 ? 30.179 41.671 -19.167 1.00 63.81 181 ARG A N 1
ATOM 1488 C CA . ARG A 1 181 ? 30.557 42.982 -18.615 1.00 63.81 181 ARG A CA 1
ATOM 1489 C C . ARG A 1 181 ? 29.619 43.421 -17.499 1.00 63.81 181 ARG A C 1
ATOM 1491 O O . ARG A 1 181 ? 30.148 44.035 -16.546 1.00 63.81 181 ARG A O 1
#

InterPro domains:
  IPR029052 Metallo-dependent phosphatase-like [G3DSA:3.60.21.10] (1-85)
  IPR029052 Metallo-dependent phosphatase-like [SSF56300] (33-107)

Sequence (181 aa):
DNYILILHEEIPGIAFGDSGYRSKRKDISISKLKEWNVVLNGHIHKPQQIHNIYCIGSVIPVDWGESSDQKRFIHYQNGSIISIELPHQKYIRLEGDLENAKQIIGNDTINYYRIKTTLDKINDDIFKRFNVSYDLIKEEQQKVRIKKDLTILDEAILYSKENNKDLNEDQLIHVAKDLVR

Organism: NCBI:txid1070528

Secondary structure (DSSP, 8-state):
---EEEE----TT-B-STT--B----SS-HHHHTTSSEEEE-S--S-EEETTEEE---SS--SGGGTTPPPEEEEEETTEEEEEE-----EEEE-S-HHHHHHHHTT--SSEEEEEE-GGGTTSGGGGSTTEEEEE-------SS--TT--HHHHHHHHHHHH-TT--HHHHHHHHHHHH-